Protein AF-A0A814KD87-F1 (afdb_monomer_lite)

Radius of gyration: 17.62 Å; chains: 1; bounding box: 38×46×44 Å

Structure (mmCIF, N/CA/C/O backbone):
data_AF-A0A814KD87-F1
#
_entry.id   AF-A0A814KD87-F1
#
loop_
_atom_site.group_PDB
_atom_site.id
_atom_site.type_symbol
_atom_site.label_atom_id
_atom_site.label_alt_id
_atom_site.label_comp_id
_atom_site.label_asym_id
_atom_site.label_entity_id
_atom_site.label_seq_id
_atom_site.pdbx_PDB_ins_code
_atom_site.Cartn_x
_atom_site.Cartn_y
_atom_site.Cartn_z
_atom_site.occupancy
_atom_site.B_iso_or_equiv
_atom_site.auth_seq_id
_atom_site.auth_comp_id
_atom_site.auth_asym_id
_atom_site.auth_atom_id
_atom_site.pdbx_PDB_model_num
ATOM 1 N N . MET A 1 1 ? -10.324 19.805 0.393 1.00 24.83 1 MET A N 1
ATOM 2 C CA . MET A 1 1 ? -9.946 20.594 1.587 1.00 24.83 1 MET A CA 1
ATOM 3 C C . MET A 1 1 ? -10.254 19.745 2.815 1.00 24.83 1 MET A C 1
ATOM 5 O O . MET A 1 1 ? -11.380 19.759 3.294 1.00 24.83 1 MET A O 1
ATOM 9 N N . PHE A 1 2 ? -9.304 18.905 3.237 1.00 23.12 2 PHE A N 1
ATOM 10 C CA . PHE A 1 2 ? -9.487 18.017 4.388 1.00 23.12 2 PHE A CA 1
ATOM 11 C C . PHE A 1 2 ? -9.197 18.783 5.675 1.00 23.12 2 PHE A C 1
ATOM 13 O O . PHE A 1 2 ? -8.142 19.391 5.837 1.00 23.12 2 PHE A O 1
ATOM 20 N N . ASN A 1 3 ? -10.194 18.807 6.551 1.00 21.56 3 ASN A N 1
ATOM 21 C CA . ASN A 1 3 ? -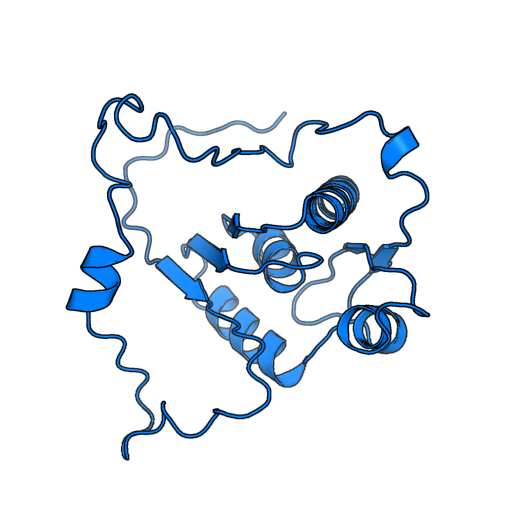10.214 19.588 7.774 1.00 21.56 3 ASN A CA 1
ATOM 22 C C . ASN A 1 3 ? -9.762 18.672 8.922 1.00 21.56 3 ASN A C 1
ATOM 24 O O . ASN A 1 3 ? -10.525 17.817 9.371 1.00 21.56 3 ASN A O 1
ATOM 28 N N . LEU A 1 4 ? -8.508 18.809 9.359 1.00 31.98 4 LEU A N 1
ATOM 29 C CA . LEU A 1 4 ? -7.976 18.100 10.523 1.00 31.98 4 LEU A CA 1
ATOM 30 C C . LEU A 1 4 ? -8.623 18.677 11.788 1.00 31.98 4 LEU A C 1
ATOM 32 O O . LEU A 1 4 ? -8.182 19.690 12.334 1.00 31.98 4 LEU A O 1
ATOM 36 N N . LYS A 1 5 ? -9.697 18.038 12.263 1.00 29.67 5 LYS A N 1
ATOM 37 C CA . LYS A 1 5 ? -10.217 18.298 13.607 1.00 29.67 5 LYS A CA 1
ATOM 38 C C . LYS A 1 5 ? -9.169 17.843 14.623 1.00 29.67 5 LYS A C 1
ATOM 40 O O . LYS A 1 5 ? -8.816 16.670 14.669 1.00 29.67 5 LYS A O 1
ATOM 45 N N . LYS A 1 6 ? -8.716 18.777 15.466 1.00 33.88 6 LYS A N 1
ATOM 46 C CA . LYS A 1 6 ? -8.028 18.487 16.732 1.00 33.88 6 LYS A CA 1
ATOM 47 C C . LYS A 1 6 ? -8.900 17.522 17.541 1.00 33.88 6 LYS A C 1
ATOM 49 O O . LYS A 1 6 ? -9.889 17.952 18.128 1.00 33.88 6 LYS A O 1
ATOM 54 N N . SER A 1 7 ? -8.554 16.239 17.547 1.00 32.94 7 SER A N 1
ATOM 55 C CA . SER A 1 7 ? -9.204 15.235 18.384 1.00 32.94 7 SER A CA 1
ATOM 56 C C . SER A 1 7 ? -8.246 14.806 19.487 1.00 32.94 7 SER A C 1
ATOM 58 O O . SER A 1 7 ? -7.131 14.354 19.240 1.00 32.94 7 SER A O 1
ATOM 60 N N . THR A 1 8 ? -8.707 15.032 20.709 1.00 31.48 8 THR A N 1
ATOM 61 C CA . THR A 1 8 ? -8.233 14.517 21.993 1.00 31.48 8 THR A CA 1
ATOM 62 C C . THR A 1 8 ? -7.648 13.105 21.910 1.00 31.48 8 THR A C 1
ATOM 64 O O . THR A 1 8 ? -8.261 12.218 21.328 1.00 31.48 8 THR A O 1
ATOM 67 N N . PHE A 1 9 ? -6.478 12.933 22.540 1.00 37.22 9 PHE A N 1
ATOM 68 C CA . PHE A 1 9 ? -5.704 11.701 22.756 1.00 37.22 9 PHE A CA 1
ATOM 69 C C . PHE A 1 9 ? -6.595 10.447 22.906 1.00 37.22 9 PHE A C 1
ATOM 71 O O . PHE A 1 9 ? -7.058 10.121 24.001 1.00 37.22 9 PHE A O 1
ATOM 78 N N . LEU A 1 10 ? -6.850 9.751 21.795 1.00 36.22 10 LEU A N 1
ATOM 79 C CA . LEU A 1 10 ? -7.553 8.472 21.780 1.00 36.22 10 LEU A CA 1
ATOM 80 C C . LEU A 1 10 ? -6.534 7.348 21.998 1.00 36.22 10 LEU A C 1
ATOM 82 O O . LEU A 1 10 ? -5.433 7.367 21.449 1.00 36.22 10 LEU A O 1
ATOM 86 N N . LYS A 1 11 ? -6.897 6.376 22.838 1.00 40.81 11 LYS A N 1
ATOM 87 C CA . LYS A 1 11 ? -6.128 5.152 23.079 1.00 40.81 11 LYS A CA 1
ATOM 88 C C . LYS A 1 11 ? -6.138 4.304 21.803 1.00 40.81 11 LYS A C 1
ATOM 90 O O . LYS A 1 11 ? -7.016 3.468 21.651 1.00 40.81 11 LYS A O 1
ATOM 95 N N . TYR A 1 12 ? -5.194 4.520 20.894 1.00 42.47 12 TYR A N 1
ATOM 96 C CA . TYR A 1 12 ? -5.050 3.652 19.728 1.00 42.47 12 TYR A CA 1
ATOM 97 C C . TYR A 1 12 ? -4.610 2.252 20.175 1.00 42.47 12 TYR A C 1
ATOM 99 O O . TYR A 1 12 ? -3.554 2.088 20.793 1.00 42.47 12 TYR A O 1
ATOM 107 N N . SER A 1 13 ? -5.413 1.238 19.860 1.00 50.03 13 SER A N 1
ATOM 108 C CA . SER A 1 13 ? -4.946 -0.146 19.798 1.00 50.03 13 SER A CA 1
ATOM 109 C C . SER A 1 13 ? -4.175 -0.324 18.486 1.00 50.03 13 SER A C 1
ATOM 111 O O . SER A 1 13 ? -4.676 0.012 17.416 1.00 50.03 13 SER A O 1
ATOM 113 N N . ILE A 1 14 ? -2.924 -0.786 18.575 1.00 50.16 14 ILE A N 1
ATOM 114 C CA . ILE A 1 14 ? -2.028 -0.953 17.422 1.00 50.16 14 ILE A CA 1
ATOM 115 C C . ILE A 1 14 ? -2.067 -2.415 16.985 1.00 50.16 14 ILE A C 1
ATOM 117 O O . ILE A 1 14 ? -1.731 -3.300 17.776 1.00 50.16 14 ILE A O 1
ATOM 121 N N . LEU A 1 15 ? -2.413 -2.660 15.722 1.00 52.50 15 LEU A N 1
ATOM 122 C CA . LEU A 1 15 ? -2.179 -3.946 15.076 1.00 52.50 15 LEU A CA 1
ATOM 123 C C . LEU A 1 15 ? -0.862 -3.860 14.302 1.00 52.50 15 LEU A C 1
ATOM 125 O O . LEU A 1 15 ? -0.754 -3.115 13.328 1.00 52.50 15 LEU A O 1
ATOM 129 N N . VAL A 1 16 ? 0.141 -4.615 14.750 1.00 57.12 16 VAL A N 1
ATOM 130 C CA . VAL A 1 16 ? 1.420 -4.743 14.043 1.00 57.12 16 VAL A CA 1
ATOM 131 C C . VAL A 1 16 ? 1.382 -6.013 13.217 1.00 57.12 16 VAL A C 1
ATOM 133 O O . VAL A 1 16 ? 1.234 -7.104 13.770 1.00 57.12 16 VAL A O 1
ATOM 136 N N . ILE A 1 17 ? 1.533 -5.874 11.905 1.00 53.91 17 ILE A N 1
ATOM 137 C CA . ILE A 1 17 ? 1.663 -7.018 11.013 1.00 53.91 17 ILE A CA 1
ATOM 138 C C . ILE A 1 17 ? 3.121 -7.141 10.605 1.00 53.91 17 ILE A C 1
ATOM 140 O O . ILE A 1 17 ? 3.683 -6.267 9.952 1.00 53.91 17 ILE A O 1
ATOM 144 N N . PHE A 1 18 ? 3.723 -8.253 11.012 1.00 49.94 18 PHE A N 1
ATOM 145 C CA . PHE A 1 18 ? 5.012 -8.703 10.513 1.00 49.94 18 PHE A CA 1
ATOM 146 C C . PHE A 1 18 ? 4.764 -9.798 9.480 1.00 49.94 18 PHE A C 1
ATOM 148 O O . PHE A 1 18 ? 4.631 -10.968 9.843 1.00 49.94 18 PHE A O 1
ATOM 155 N N . ILE A 1 19 ? 4.698 -9.444 8.197 1.00 48.88 19 ILE A N 1
ATOM 156 C CA . ILE A 1 19 ? 4.782 -10.452 7.134 1.00 48.88 19 ILE A CA 1
ATOM 157 C C . ILE A 1 19 ? 6.261 -10.619 6.810 1.00 48.88 19 ILE A C 1
ATOM 159 O O . ILE A 1 19 ? 6.830 -9.966 5.940 1.00 48.88 19 ILE A O 1
ATOM 163 N N . PHE A 1 20 ? 6.907 -11.501 7.567 1.00 40.00 20 PHE A N 1
ATOM 164 C CA . PHE A 1 20 ? 8.183 -12.053 7.151 1.00 40.00 20 PHE A CA 1
ATOM 165 C C . PHE A 1 20 ? 7.922 -12.977 5.959 1.00 40.00 20 PHE A C 1
ATOM 167 O O . PHE A 1 20 ? 7.312 -14.035 6.116 1.00 40.00 20 PHE A O 1
ATOM 174 N N . LEU A 1 21 ? 8.427 -12.610 4.778 1.00 34.09 21 LEU A N 1
ATOM 175 C CA . LEU A 1 21 ? 8.734 -13.578 3.725 1.00 34.09 21 LEU A CA 1
ATOM 176 C C . LEU A 1 21 ? 9.852 -14.495 4.243 1.00 34.09 21 LEU A C 1
ATOM 178 O O . LEU A 1 21 ? 11.026 -14.318 3.937 1.00 34.09 21 LEU A O 1
ATOM 182 N N . LEU A 1 22 ? 9.484 -15.457 5.083 1.00 31.16 22 LEU A N 1
ATOM 183 C CA . LEU A 1 22 ? 10.298 -16.616 5.405 1.00 31.16 22 LEU A CA 1
ATOM 184 C C . LEU A 1 22 ? 9.597 -17.823 4.797 1.00 31.16 22 LEU A C 1
ATOM 186 O O . LEU A 1 22 ? 8.865 -18.554 5.467 1.00 31.16 22 LEU A O 1
ATOM 190 N N . SER A 1 23 ? 9.851 -18.049 3.508 1.00 34.03 23 SER A N 1
ATOM 191 C CA . SER A 1 23 ? 9.915 -19.423 3.030 1.00 34.03 23 SER A CA 1
ATOM 192 C C . SER A 1 23 ? 10.879 -20.169 3.964 1.00 34.03 23 SER A C 1
ATOM 194 O O . SER A 1 23 ? 12.041 -19.784 4.062 1.00 34.03 23 SER A O 1
ATOM 196 N N . GLU A 1 24 ? 10.355 -21.176 4.668 1.00 33.6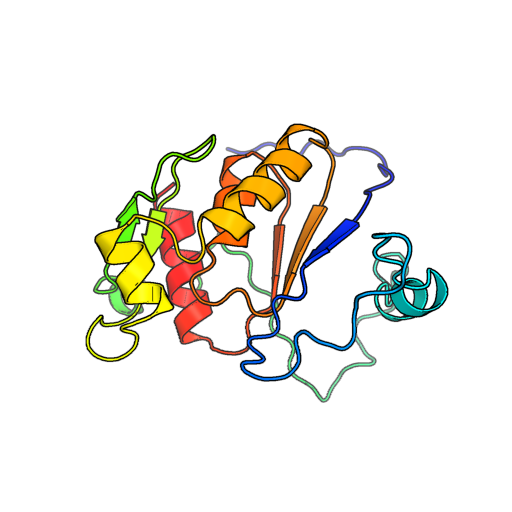6 24 GLU A N 1
ATOM 197 C CA . GLU A 1 24 ? 11.048 -22.218 5.454 1.00 33.66 24 GLU A CA 1
ATOM 198 C C . GLU A 1 24 ? 10.982 -22.232 6.996 1.00 33.66 24 GLU A C 1
ATOM 200 O O . GLU A 1 24 ? 11.526 -23.166 7.567 1.00 33.66 24 GLU A O 1
ATOM 205 N N . ASN A 1 25 ? 10.258 -21.365 7.721 1.00 32.62 25 ASN A N 1
ATOM 206 C CA . ASN A 1 25 ? 10.138 -21.552 9.193 1.00 32.62 25 ASN A CA 1
ATOM 207 C C . ASN A 1 25 ? 8.764 -21.214 9.803 1.00 32.62 25 ASN A C 1
ATOM 209 O O . ASN A 1 25 ? 8.660 -20.569 10.845 1.00 32.62 25 ASN A O 1
ATOM 213 N N . TYR A 1 26 ? 7.685 -21.731 9.211 1.00 34.62 26 TYR A N 1
ATOM 214 C CA . TYR A 1 26 ? 6.322 -21.632 9.768 1.00 34.62 26 TYR A CA 1
ATOM 215 C C . TYR A 1 26 ? 6.109 -22.448 11.070 1.00 34.62 26 TYR A C 1
ATOM 217 O O . TYR A 1 26 ? 5.028 -22.434 11.657 1.00 34.62 26 TYR A O 1
ATOM 225 N N . SER A 1 27 ? 7.131 -23.163 11.550 1.00 29.78 27 SER A N 1
ATOM 226 C CA . SER A 1 27 ? 7.021 -24.098 12.679 1.00 29.78 27 SER A CA 1
ATOM 227 C C . SER A 1 27 ? 7.270 -23.486 14.064 1.00 29.78 27 SER A C 1
ATOM 229 O O . SER A 1 27 ? 7.141 -24.200 15.052 1.00 29.78 27 SER A O 1
ATOM 231 N N . TYR A 1 28 ? 7.595 -22.191 14.182 1.00 32.34 28 TYR A N 1
ATOM 232 C CA . TYR A 1 28 ? 8.014 -21.608 15.472 1.00 32.34 28 TYR A CA 1
ATOM 233 C C . TYR A 1 28 ? 6.936 -20.828 16.250 1.00 32.34 28 TYR A C 1
ATOM 235 O O . TYR A 1 28 ? 7.216 -20.323 17.332 1.00 32.34 28 TYR A O 1
ATOM 243 N N . PHE A 1 29 ? 5.697 -20.740 15.748 1.00 39.81 29 PHE A N 1
ATOM 244 C CA . PHE A 1 29 ? 4.646 -19.898 16.357 1.00 39.81 29 PHE A CA 1
ATOM 245 C C . PHE A 1 29 ? 3.341 -20.620 16.723 1.00 39.81 29 PHE A C 1
ATOM 247 O O . PHE A 1 29 ? 2.334 -19.976 17.006 1.00 39.81 29 PHE A O 1
ATOM 254 N N . LYS A 1 30 ? 3.335 -21.956 16.769 1.00 31.52 30 LYS A N 1
ATOM 255 C CA . LYS A 1 30 ? 2.200 -22.719 17.308 1.00 31.52 30 LYS A CA 1
ATOM 256 C C . LYS A 1 30 ? 2.549 -23.269 18.684 1.00 31.52 30 LYS A C 1
ATOM 258 O O . LYS A 1 30 ? 3.261 -24.261 18.781 1.00 31.52 30 LYS A O 1
ATOM 263 N N . ASN A 1 31 ? 2.009 -22.653 19.734 1.00 40.44 31 ASN A N 1
ATOM 264 C CA . ASN A 1 31 ? 1.791 -23.370 20.987 1.00 40.44 31 ASN A CA 1
ATOM 265 C C . ASN A 1 31 ? 0.377 -23.982 20.980 1.00 40.44 31 ASN A C 1
ATOM 267 O O . ASN A 1 31 ? -0.498 -23.528 20.240 1.00 40.44 31 ASN A O 1
ATOM 271 N N . SER A 1 32 ? 0.187 -25.024 21.787 1.00 42.00 32 SER A N 1
ATOM 272 C CA . SER A 1 32 ? -0.959 -25.953 21.802 1.00 42.00 32 SER A CA 1
ATOM 273 C C . SER A 1 32 ? -2.364 -25.336 21.959 1.00 42.00 32 SER A C 1
ATOM 275 O O . SER A 1 32 ? -3.344 -26.030 21.706 1.00 42.00 32 SER A O 1
ATOM 277 N N . ASP A 1 33 ? -2.475 -24.035 22.246 1.00 42.56 33 ASP A N 1
ATOM 278 C CA . ASP A 1 33 ? -3.741 -23.342 22.528 1.00 42.56 33 ASP A CA 1
ATOM 279 C C . ASP A 1 33 ? -4.195 -22.322 21.459 1.00 42.56 33 ASP A C 1
ATOM 281 O O . ASP A 1 33 ? -5.097 -21.524 21.714 1.00 42.56 33 ASP A O 1
ATOM 285 N N . ASN A 1 34 ? -3.601 -22.300 20.254 1.00 41.72 34 ASN A N 1
ATOM 286 C CA . ASN A 1 34 ? -3.992 -21.383 19.156 1.00 41.72 34 ASN A CA 1
ATOM 287 C C . ASN A 1 34 ? -3.998 -19.877 19.521 1.00 41.72 34 ASN A C 1
ATOM 289 O O . ASN A 1 34 ? -4.642 -19.069 18.848 1.00 41.72 34 ASN A O 1
ATOM 293 N N . LYS A 1 35 ? -3.269 -19.462 20.563 1.00 32.41 35 LYS A N 1
ATOM 294 C CA . LYS A 1 35 ? -3.098 -18.048 20.916 1.00 32.41 35 LYS A CA 1
ATOM 295 C C . LYS A 1 35 ? -1.786 -17.507 20.359 1.00 32.41 35 LYS A C 1
ATOM 297 O O . LYS A 1 35 ? -0.713 -18.024 20.656 1.00 32.41 35 LYS A O 1
ATOM 302 N N . LEU A 1 36 ? -1.888 -16.424 19.591 1.00 37.16 36 LEU A N 1
ATOM 303 C CA . LEU A 1 36 ? -0.775 -15.531 19.276 1.00 37.16 36 LEU A CA 1
ATOM 304 C C . LEU A 1 36 ? -0.409 -14.767 20.557 1.00 37.16 36 LEU A C 1
ATOM 306 O O . LEU A 1 36 ? -0.958 -13.706 20.842 1.00 37.16 36 LEU A O 1
ATOM 310 N N . GLU A 1 37 ? 0.484 -15.330 21.367 1.00 34.47 37 GLU A N 1
ATOM 311 C CA . GLU A 1 37 ? 1.087 -14.618 22.495 1.00 34.47 37 GLU A CA 1
ATOM 312 C C . GLU A 1 37 ? 2.349 -13.901 22.013 1.00 34.47 37 GLU A C 1
ATOM 314 O O . GLU A 1 37 ? 3.468 -14.401 22.106 1.00 34.47 37 GLU A O 1
ATOM 319 N N . ILE A 1 38 ? 2.173 -12.692 21.478 1.00 42.28 38 ILE A N 1
ATOM 320 C CA . ILE A 1 38 ? 3.272 -11.728 21.487 1.00 42.28 38 ILE A CA 1
ATOM 321 C C . ILE A 1 38 ? 3.348 -11.219 22.923 1.00 42.28 38 ILE A C 1
ATOM 323 O O . ILE A 1 38 ? 2.402 -10.599 23.414 1.00 42.28 38 ILE A O 1
ATOM 327 N N . SER A 1 39 ? 4.450 -11.497 23.621 1.00 36.97 39 SER A N 1
ATOM 328 C CA . SER A 1 39 ? 4.618 -11.012 24.988 1.00 36.97 39 SER A CA 1
ATOM 329 C C . SER A 1 39 ? 4.464 -9.490 25.020 1.00 36.97 39 SER A C 1
ATOM 331 O O . SER A 1 39 ? 5.151 -8.760 24.299 1.00 36.97 39 SER A O 1
ATOM 333 N N . TYR A 1 40 ? 3.607 -8.993 25.913 1.00 38.97 40 TYR A N 1
ATOM 334 C CA . TYR A 1 40 ? 3.419 -7.561 26.159 1.00 38.97 40 TYR A CA 1
ATOM 335 C C . TYR A 1 40 ? 4.750 -6.848 26.479 1.00 38.97 40 TYR A C 1
ATOM 337 O O . TYR A 1 40 ? 4.897 -5.651 26.230 1.00 38.97 40 TYR A O 1
ATOM 345 N N . SER A 1 41 ? 5.752 -7.579 26.992 1.00 37.53 41 SER A N 1
ATOM 346 C CA . SER A 1 41 ? 7.106 -7.056 27.213 1.00 37.53 41 SER A CA 1
ATOM 347 C C . SER A 1 41 ? 7.888 -6.825 25.914 1.00 37.53 41 SER A C 1
ATOM 349 O O . SER A 1 41 ? 8.622 -5.846 25.829 1.00 37.53 41 SER A O 1
ATOM 351 N N . GLN A 1 42 ? 7.693 -7.656 24.885 1.00 38.44 42 GLN A N 1
ATOM 352 C CA . GLN A 1 42 ? 8.335 -7.505 23.574 1.00 38.44 42 GLN A CA 1
ATOM 353 C C . GLN A 1 42 ? 7.695 -6.371 22.767 1.00 38.44 42 GLN A C 1
ATOM 355 O O . GLN A 1 42 ? 8.408 -5.550 22.193 1.00 38.44 42 GLN A O 1
ATOM 360 N N . LEU A 1 43 ? 6.364 -6.235 22.819 1.00 39.19 43 LEU A N 1
ATOM 361 C CA . LEU A 1 43 ? 5.666 -5.076 22.246 1.00 39.19 43 LEU A CA 1
ATOM 362 C C . LEU A 1 43 ? 6.048 -3.769 22.947 1.00 39.19 43 LEU A C 1
ATOM 364 O O . LEU A 1 43 ? 6.198 -2.757 22.276 1.00 39.19 43 LEU A O 1
ATOM 368 N N . LYS A 1 44 ? 6.306 -3.769 24.262 1.00 33.81 44 LYS A N 1
ATOM 369 C CA . LYS A 1 44 ? 6.805 -2.580 24.983 1.00 33.81 44 LYS A CA 1
ATOM 370 C C . LYS A 1 44 ? 8.143 -2.053 24.455 1.00 33.81 44 LYS A C 1
ATOM 372 O O . LYS A 1 44 ? 8.389 -0.856 24.556 1.00 33.81 44 LYS A O 1
ATOM 377 N N . HIS A 1 45 ? 8.985 -2.928 23.905 1.00 34.09 45 HIS A N 1
ATOM 378 C CA . HIS A 1 45 ? 10.247 -2.554 23.265 1.00 34.09 45 HIS A CA 1
ATOM 379 C C . HIS A 1 45 ? 10.111 -2.266 21.767 1.00 34.09 45 HIS A C 1
ATOM 381 O O . HIS A 1 45 ? 11.051 -1.747 21.189 1.00 34.09 45 HIS A O 1
ATOM 387 N N . LEU A 1 46 ? 8.982 -2.582 21.130 1.00 35.78 46 LEU A N 1
ATOM 388 C CA . LEU A 1 46 ? 8.713 -2.212 19.736 1.00 35.78 46 LEU A CA 1
ATOM 389 C C . LEU A 1 46 ? 7.886 -0.918 19.641 1.00 35.78 46 LEU A C 1
ATOM 391 O O . LEU A 1 46 ? 8.076 -0.115 18.732 1.00 35.78 46 LEU A O 1
ATOM 395 N N . ILE A 1 47 ? 7.060 -0.653 20.660 1.00 38.41 47 ILE A N 1
ATOM 396 C CA . ILE A 1 47 ? 6.514 0.662 21.024 1.00 38.41 47 ILE A CA 1
ATOM 397 C C . ILE A 1 47 ? 7.667 1.501 21.614 1.00 38.41 47 ILE A C 1
ATOM 399 O O . ILE A 1 47 ? 7.622 1.997 22.739 1.00 38.41 47 ILE A O 1
ATOM 403 N N . ILE A 1 48 ? 8.763 1.641 20.870 1.00 37.78 48 ILE A N 1
ATOM 404 C CA . ILE A 1 48 ? 9.780 2.642 21.165 1.00 37.78 48 ILE A CA 1
ATOM 405 C C . ILE A 1 48 ? 9.144 4.000 20.851 1.00 37.78 48 ILE A C 1
ATOM 407 O O . ILE A 1 48 ? 9.012 4.412 19.707 1.00 37.78 48 ILE A O 1
ATOM 411 N N . ASN A 1 49 ? 8.742 4.687 21.921 1.00 32.91 49 ASN A N 1
ATOM 412 C CA . ASN A 1 49 ? 8.707 6.147 22.030 1.00 32.91 49 ASN A CA 1
ATOM 413 C C . ASN A 1 49 ? 7.795 6.947 21.078 1.00 32.91 49 ASN A C 1
ATOM 415 O O . ASN A 1 49 ? 8.146 8.065 20.725 1.00 32.91 49 ASN A O 1
ATOM 419 N N . PHE A 1 50 ? 6.577 6.495 20.765 1.00 37.56 50 PHE A N 1
ATOM 420 C CA . PHE A 1 50 ? 5.590 7.412 20.156 1.00 37.56 50 PHE A CA 1
ATOM 421 C C . PHE A 1 50 ? 5.025 8.461 21.144 1.00 37.56 50 PHE A C 1
ATOM 423 O O . PHE A 1 50 ? 4.466 9.467 20.724 1.00 37.56 50 PHE A O 1
ATOM 430 N N . ASN A 1 51 ? 5.199 8.261 22.460 1.00 31.45 51 ASN A N 1
ATOM 431 C CA . ASN A 1 51 ? 4.612 9.098 23.524 1.00 31.45 51 ASN A CA 1
ATOM 432 C C . ASN A 1 51 ? 5.611 9.975 24.305 1.00 31.45 51 ASN A C 1
ATOM 434 O O . ASN A 1 51 ? 5.247 10.548 25.333 1.00 31.45 51 ASN A O 1
ATOM 438 N N . ARG A 1 52 ? 6.864 10.112 23.856 1.00 34.16 52 ARG A N 1
ATOM 439 C CA . ARG A 1 52 ? 7.761 11.153 24.379 1.00 34.16 52 ARG A CA 1
ATOM 440 C C . ARG A 1 52 ? 8.040 12.168 23.275 1.00 34.16 52 ARG A C 1
ATOM 442 O O . ARG A 1 52 ? 8.486 11.754 22.210 1.00 34.16 52 ARG A O 1
ATOM 449 N N . PRO A 1 53 ? 7.909 13.483 23.529 1.00 35.94 53 PRO A N 1
ATOM 450 C CA . PRO A 1 53 ? 8.620 14.483 22.749 1.00 35.94 53 PRO A CA 1
ATOM 451 C C . PRO A 1 53 ? 10.110 14.385 23.113 1.00 35.94 53 PRO A C 1
ATOM 453 O O . PRO A 1 53 ? 10.675 15.249 23.776 1.00 35.94 53 PRO A O 1
ATOM 456 N N . THR A 1 54 ? 10.750 13.271 22.762 1.00 39.47 54 THR A N 1
ATOM 457 C CA . THR A 1 54 ? 12.204 13.188 22.721 1.00 39.47 54 THR A CA 1
ATOM 458 C C . THR A 1 54 ? 12.626 13.923 21.468 1.00 39.47 54 THR A C 1
ATOM 460 O O . THR A 1 54 ? 12.265 13.538 20.359 1.00 39.47 54 THR A O 1
ATOM 463 N N . THR A 1 55 ? 13.350 15.015 21.671 1.00 37.06 55 THR A N 1
ATOM 464 C CA . THR A 1 55 ? 14.105 15.719 20.644 1.00 37.06 55 THR A CA 1
ATOM 465 C C . THR A 1 55 ? 14.733 14.713 19.672 1.00 37.06 55 THR A C 1
ATOM 467 O O . THR A 1 55 ? 15.475 13.821 20.081 1.00 37.06 55 THR A O 1
ATOM 470 N N . LEU A 1 56 ? 14.419 14.857 18.381 1.00 46.50 56 LEU A N 1
ATOM 471 C CA . LEU A 1 56 ? 14.868 14.040 17.239 1.00 46.50 56 LEU A CA 1
ATOM 472 C C . LEU A 1 56 ? 16.400 14.045 17.010 1.00 46.50 56 LEU A C 1
ATOM 474 O O . LEU A 1 56 ? 16.875 13.714 15.931 1.00 46.50 56 LEU A O 1
ATOM 478 N N . ASN A 1 57 ? 17.198 14.395 18.018 1.00 38.03 57 ASN A N 1
ATOM 479 C CA . ASN A 1 57 ? 18.627 14.675 17.888 1.00 38.03 57 ASN A CA 1
ATOM 480 C C . ASN A 1 57 ? 19.536 13.506 18.316 1.00 38.03 57 ASN A C 1
ATOM 482 O O . ASN A 1 57 ? 20.748 13.681 18.348 1.00 38.03 57 ASN A O 1
ATOM 486 N N . ALA A 1 58 ? 18.992 12.325 18.640 1.00 39.09 58 ALA A N 1
ATOM 487 C CA . ALA A 1 58 ? 19.783 11.173 19.108 1.00 39.09 58 ALA A CA 1
ATOM 488 C C . ALA A 1 58 ? 19.818 9.965 18.144 1.00 39.09 58 ALA A C 1
ATOM 490 O O . ALA A 1 58 ? 20.329 8.910 18.507 1.00 39.09 58 ALA A O 1
ATOM 491 N N . LEU A 1 59 ? 19.326 10.108 16.909 1.00 44.78 59 LEU A N 1
ATOM 492 C CA . LEU A 1 59 ? 19.478 9.112 15.833 1.00 44.78 59 LEU A CA 1
ATOM 493 C C . LEU A 1 59 ? 20.230 9.720 14.639 1.00 44.78 59 LEU A C 1
ATOM 495 O O . LEU A 1 59 ? 19.829 9.580 13.490 1.00 44.78 59 LEU A O 1
ATOM 499 N N . SER A 1 60 ? 21.321 10.442 14.893 1.00 44.06 60 SER A N 1
ATOM 500 C CA . SER A 1 60 ? 22.018 11.220 13.862 1.00 44.06 60 SER A CA 1
ATOM 501 C C . SER A 1 60 ? 23.005 10.415 13.002 1.00 44.06 60 SER A C 1
ATOM 503 O O . SER A 1 60 ? 23.968 11.000 12.525 1.00 44.06 60 SER A O 1
ATOM 505 N N . ASN A 1 61 ? 22.813 9.101 12.811 1.00 51.22 61 ASN A N 1
ATOM 506 C CA . ASN A 1 61 ? 23.649 8.310 11.888 1.00 51.22 61 ASN A CA 1
ATOM 507 C C . ASN A 1 61 ? 22.954 7.126 11.180 1.00 51.22 61 ASN A C 1
ATOM 509 O O . ASN A 1 61 ? 23.624 6.396 10.462 1.00 51.22 61 ASN A O 1
ATOM 513 N N . ASN A 1 62 ? 21.629 6.963 11.298 1.00 52.81 62 ASN A N 1
ATOM 514 C CA . ASN A 1 62 ? 20.854 6.018 10.479 1.00 52.81 62 ASN A CA 1
ATOM 515 C C . ASN A 1 62 ? 19.678 6.779 9.844 1.00 52.81 62 ASN A C 1
ATOM 517 O O . ASN A 1 62 ? 18.741 7.160 10.542 1.00 52.81 62 ASN A O 1
ATOM 521 N N . GLN A 1 63 ? 19.756 7.053 8.538 1.00 70.69 63 GLN A N 1
ATOM 522 C CA . GLN A 1 63 ? 18.784 7.864 7.794 1.00 70.69 63 GLN A CA 1
ATOM 523 C C . GLN A 1 63 ? 17.440 7.132 7.641 1.00 70.69 63 GLN A C 1
ATOM 525 O O . GLN A 1 63 ? 17.212 6.422 6.666 1.00 70.69 63 GLN A O 1
ATOM 530 N N . ILE A 1 64 ? 16.536 7.301 8.608 1.00 83.50 64 ILE A N 1
ATOM 531 C CA . ILE A 1 64 ? 15.121 6.958 8.431 1.00 83.50 64 ILE A CA 1
ATOM 532 C C . ILE A 1 64 ? 14.447 8.147 7.747 1.00 83.50 64 ILE A C 1
ATOM 534 O O . ILE A 1 64 ? 14.350 9.227 8.329 1.00 83.50 64 ILE A O 1
ATOM 538 N N . ASN A 1 65 ? 13.974 7.941 6.520 1.00 88.31 65 ASN A N 1
ATOM 539 C CA . ASN A 1 65 ? 13.208 8.942 5.785 1.00 88.31 65 ASN A CA 1
ATOM 540 C C . ASN A 1 65 ? 11.713 8.754 6.059 1.00 88.31 65 ASN A C 1
ATOM 542 O O . ASN A 1 65 ? 11.196 7.641 5.962 1.00 88.31 65 ASN A O 1
ATOM 546 N N . ILE A 1 66 ? 11.022 9.843 6.396 1.00 88.81 66 ILE A N 1
ATOM 547 C CA . ILE A 1 66 ? 9.575 9.849 6.630 1.00 88.81 66 ILE A CA 1
ATOM 548 C C . ILE A 1 66 ? 8.913 10.580 5.467 1.00 88.81 66 ILE A C 1
ATOM 550 O O . ILE A 1 66 ? 9.210 11.746 5.211 1.00 88.81 66 ILE A O 1
ATOM 554 N N . PHE A 1 67 ? 7.995 9.896 4.788 1.00 88.56 67 PHE A N 1
ATOM 555 C CA . PHE A 1 67 ? 7.286 10.417 3.625 1.00 88.56 67 PHE A CA 1
ATOM 556 C C . PHE A 1 67 ? 5.800 10.589 3.933 1.00 88.56 67 PHE A C 1
ATOM 558 O O . PHE A 1 67 ? 5.172 9.707 4.516 1.00 88.56 67 PHE A O 1
ATOM 565 N N . ASN A 1 68 ? 5.218 11.709 3.500 1.00 90.25 68 ASN A N 1
ATOM 566 C CA . ASN A 1 68 ? 3.769 11.870 3.454 1.00 90.25 68 ASN A CA 1
ATOM 567 C C . ASN A 1 68 ? 3.283 11.521 2.044 1.00 90.25 68 ASN A C 1
ATOM 569 O O . ASN A 1 68 ? 3.522 12.271 1.100 1.00 90.25 68 ASN A O 1
ATOM 573 N N . LEU A 1 69 ? 2.571 10.402 1.913 1.00 89.56 69 LEU A N 1
ATOM 574 C CA . LEU A 1 69 ? 2.095 9.915 0.616 1.00 89.56 69 LEU A CA 1
ATOM 575 C C . LEU A 1 69 ? 0.978 10.772 0.001 1.00 89.56 69 LEU A C 1
ATOM 577 O O . LEU A 1 69 ? 0.627 10.552 -1.152 1.00 89.56 69 LEU A O 1
ATOM 581 N N . SER A 1 70 ? 0.432 11.751 0.734 1.00 85.06 70 SER A N 1
ATOM 582 C CA . SER A 1 70 ? -0.521 12.734 0.191 1.00 85.06 70 SER A CA 1
ATOM 583 C C . SER A 1 70 ? 0.162 13.826 -0.638 1.00 85.06 70 SER A C 1
ATOM 585 O O . SER A 1 70 ? -0.499 14.503 -1.421 1.00 85.06 70 SER A O 1
ATOM 587 N N . SER A 1 71 ? 1.467 14.026 -0.451 1.00 85.00 71 SER A N 1
ATOM 588 C CA . SER A 1 71 ? 2.276 14.988 -1.202 1.00 85.00 71 SER A CA 1
ATOM 589 C C . SER A 1 71 ? 3.127 14.284 -2.250 1.00 85.00 71 SER A C 1
ATOM 591 O O . SER A 1 71 ? 3.576 13.165 -2.022 1.00 85.00 71 SER A O 1
ATOM 593 N N . ALA A 1 72 ? 3.397 14.968 -3.364 1.00 87.38 72 ALA A N 1
ATOM 594 C CA . ALA A 1 72 ? 4.287 14.452 -4.396 1.00 87.38 72 ALA A CA 1
ATOM 595 C C . ALA A 1 72 ? 5.688 14.175 -3.823 1.00 87.38 72 ALA A C 1
ATOM 597 O O . ALA A 1 72 ? 6.330 15.086 -3.302 1.00 87.38 72 ALA A O 1
ATOM 598 N N . LEU A 1 73 ? 6.147 12.925 -3.938 1.00 89.00 73 LEU A N 1
ATOM 599 C CA . LEU A 1 73 ? 7.504 12.525 -3.539 1.00 89.00 73 LEU A CA 1
ATOM 600 C C . LEU A 1 73 ? 8.546 12.840 -4.616 1.00 89.00 73 LEU A C 1
ATOM 602 O O . LEU A 1 73 ? 9.642 13.290 -4.312 1.00 89.00 73 LEU A O 1
ATOM 606 N N . GLU A 1 74 ? 8.173 12.623 -5.875 1.00 89.44 74 GLU A N 1
ATOM 607 C CA . GLU A 1 74 ? 9.008 12.808 -7.061 1.00 89.44 74 GLU A CA 1
ATOM 608 C C . GLU A 1 74 ? 8.174 13.446 -8.186 1.00 89.44 74 GLU A C 1
ATOM 610 O O . GLU A 1 74 ? 6.932 13.408 -8.141 1.00 89.44 74 GLU A O 1
ATOM 615 N N . PRO A 1 75 ? 8.806 13.998 -9.239 1.00 90.75 75 PRO A N 1
ATOM 616 C CA . PRO A 1 75 ? 8.103 14.406 -10.450 1.00 90.75 75 PRO A CA 1
ATOM 617 C C . PRO A 1 75 ? 7.305 13.238 -11.039 1.00 90.75 75 PRO A C 1
ATOM 619 O O . PRO A 1 75 ? 7.810 12.119 -11.117 1.00 90.75 75 PRO A O 1
ATOM 622 N N . LYS A 1 76 ? 6.073 13.491 -11.500 1.00 87.38 76 LYS A N 1
ATOM 623 C CA . LYS A 1 76 ? 5.164 12.447 -12.016 1.00 87.38 76 LYS A CA 1
ATOM 624 C C . LYS A 1 76 ? 5.804 11.562 -13.092 1.00 87.38 76 LYS A C 1
ATOM 626 O O . LYS A 1 76 ? 5.595 10.354 -13.083 1.00 87.38 76 LYS A O 1
ATOM 631 N N . SER A 1 77 ? 6.640 12.146 -13.950 1.00 90.62 77 SER A N 1
ATOM 632 C CA . SER A 1 77 ? 7.376 11.443 -15.007 1.00 90.62 77 SER A CA 1
ATOM 633 C C . SER A 1 77 ? 8.265 10.301 -14.500 1.00 90.62 77 SER A C 1
ATOM 635 O O . SER A 1 77 ? 8.529 9.371 -15.250 1.00 90.62 77 SER A O 1
ATOM 637 N N . SER A 1 78 ? 8.704 10.330 -13.237 1.00 88.81 78 SER A N 1
ATOM 638 C CA . SER A 1 78 ? 9.549 9.277 -12.652 1.00 88.81 78 SER A CA 1
ATOM 639 C C . SER A 1 78 ? 8.800 7.971 -12.355 1.00 88.81 78 SER A C 1
ATOM 641 O O . SER A 1 78 ? 9.425 6.919 -12.266 1.00 88.81 78 SER A O 1
ATOM 643 N N . TYR A 1 79 ? 7.471 8.018 -12.212 1.00 90.44 79 TYR A N 1
ATOM 644 C CA . TYR A 1 79 ? 6.643 6.855 -11.866 1.00 90.44 79 TYR A CA 1
ATOM 645 C C . TYR A 1 79 ? 5.411 6.690 -12.768 1.00 90.44 79 TYR A C 1
ATOM 647 O O . TYR A 1 79 ? 4.573 5.814 -12.536 1.00 90.44 79 TYR A O 1
ATOM 655 N N . GLU A 1 80 ? 5.263 7.505 -13.811 1.00 91.50 80 GLU A N 1
ATOM 656 C CA . GLU A 1 80 ? 4.085 7.500 -14.685 1.00 91.50 80 GLU A CA 1
ATOM 657 C C . GLU A 1 80 ? 3.885 6.170 -15.426 1.00 91.50 80 GLU A C 1
ATOM 659 O O . GLU A 1 80 ? 2.745 5.724 -15.558 1.00 91.50 80 GLU A O 1
ATOM 664 N N . ASP A 1 81 ? 4.967 5.465 -15.756 1.00 94.56 81 ASP A N 1
ATOM 665 C CA . ASP A 1 81 ? 4.916 4.194 -16.492 1.00 94.56 81 ASP A CA 1
ATOM 666 C C . ASP A 1 81 ? 4.646 2.961 -15.613 1.00 94.56 81 ASP A C 1
ATOM 668 O O . ASP A 1 81 ? 4.420 1.859 -16.117 1.00 94.56 81 ASP A O 1
ATOM 672 N N . ILE A 1 82 ? 4.636 3.119 -14.283 1.00 96.75 82 ILE A N 1
ATOM 673 C CA . ILE A 1 82 ? 4.344 2.013 -13.362 1.00 96.75 82 ILE A CA 1
ATOM 674 C C . ILE A 1 82 ? 2.926 1.483 -13.622 1.00 96.75 82 ILE A C 1
ATOM 676 O O . ILE A 1 82 ? 1.945 2.226 -13.557 1.00 96.75 82 ILE A O 1
ATOM 680 N N . LYS A 1 83 ? 2.792 0.183 -13.880 1.00 97.56 83 LYS A N 1
ATOM 681 C CA . LYS A 1 83 ? 1.491 -0.432 -14.164 1.00 97.56 83 LYS A CA 1
ATOM 682 C C . LYS A 1 83 ? 0.668 -0.557 -12.889 1.00 97.56 83 LYS A C 1
ATOM 684 O O . LYS A 1 83 ? 1.159 -1.061 -11.884 1.00 97.56 83 LYS A O 1
ATOM 689 N N . CYS A 1 84 ? -0.597 -0.155 -12.955 1.00 98.25 84 CYS A N 1
ATOM 690 C CA . CYS A 1 84 ? -1.524 -0.246 -11.834 1.00 98.25 84 CYS A CA 1
ATOM 691 C C . CYS A 1 84 ? -2.842 -0.894 -12.257 1.00 98.25 84 CYS A C 1
ATOM 693 O O . CYS A 1 84 ? -3.254 -0.795 -13.413 1.00 98.25 84 CYS A O 1
ATOM 695 N N . LYS A 1 85 ? -3.507 -1.557 -11.311 1.00 97.25 85 LYS A N 1
ATOM 696 C CA . LYS A 1 85 ? -4.791 -2.239 -11.508 1.00 97.25 85 LYS A CA 1
ATOM 697 C C . LYS A 1 85 ? -5.630 -2.125 -10.231 1.00 97.25 85 LYS A C 1
ATOM 699 O O . LYS A 1 85 ? -5.077 -2.059 -9.137 1.00 97.25 85 LYS A O 1
ATOM 704 N N . LYS A 1 86 ? -6.962 -2.131 -10.355 1.00 98.06 86 LYS A N 1
ATOM 705 C CA . LYS A 1 86 ? -7.859 -2.290 -9.198 1.00 98.06 86 LYS A CA 1
ATOM 706 C C . LYS A 1 86 ? -7.791 -3.718 -8.643 1.00 98.06 86 LYS A C 1
ATOM 708 O O . LYS A 1 86 ? -7.842 -4.691 -9.397 1.00 98.06 86 LYS A O 1
ATOM 713 N N . SER A 1 87 ? -7.684 -3.824 -7.328 1.00 98.12 87 SER A N 1
ATOM 714 C CA . SER A 1 87 ? -7.650 -5.077 -6.588 1.00 98.12 87 SER A CA 1
ATOM 715 C C . SER A 1 87 ? -8.944 -5.876 -6.750 1.00 98.12 87 SER A C 1
ATOM 717 O O . SER A 1 87 ? -9.975 -5.366 -7.205 1.00 98.12 87 SER A O 1
ATOM 719 N N . ALA A 1 88 ? -8.901 -7.132 -6.311 1.00 96.69 88 ALA A N 1
ATOM 720 C CA . ALA A 1 88 ? -10.110 -7.891 -6.029 1.00 96.69 88 ALA A CA 1
ATOM 721 C C . ALA A 1 88 ? -10.964 -7.158 -4.983 1.00 96.69 88 ALA A C 1
ATOM 723 O O . ALA A 1 88 ? -10.446 -6.412 -4.146 1.00 96.69 88 ALA A O 1
ATOM 724 N N . GLU A 1 89 ? -12.276 -7.376 -5.040 1.00 95.81 89 GLU A N 1
ATOM 725 C CA . GLU A 1 89 ? -13.214 -6.837 -4.061 1.00 95.81 89 GLU A CA 1
ATOM 726 C C . GLU A 1 89 ? -13.250 -7.736 -2.831 1.00 95.81 89 GLU A C 1
ATOM 728 O O . GLU A 1 89 ? -13.881 -8.792 -2.835 1.00 95.81 89 GLU A O 1
ATOM 733 N N . ILE A 1 90 ? -12.547 -7.324 -1.782 1.00 91.50 90 ILE A N 1
ATOM 734 C CA . ILE A 1 90 ? -12.572 -7.989 -0.479 1.00 91.50 90 ILE A CA 1
ATOM 735 C C . ILE A 1 90 ? -12.915 -6.886 0.518 1.00 91.50 90 ILE A C 1
ATOM 737 O O . ILE A 1 90 ? -12.031 -6.156 0.951 1.00 91.50 90 ILE A O 1
ATOM 741 N N . TYR A 1 91 ? -14.212 -6.698 0.786 1.00 92.81 91 TYR A N 1
ATOM 742 C CA . TYR A 1 91 ? -14.823 -5.522 1.446 1.00 92.81 91 TYR A CA 1
ATOM 743 C C . TYR A 1 91 ? -14.702 -4.203 0.671 1.00 92.81 91 TYR A C 1
ATOM 745 O O . TYR A 1 91 ? -15.684 -3.481 0.529 1.00 92.81 91 TYR A O 1
ATOM 753 N N . VAL A 1 92 ? -13.518 -3.899 0.145 1.00 96.00 92 VAL A N 1
ATOM 754 C CA . VAL A 1 92 ? -13.211 -2.691 -0.626 1.00 96.00 92 VAL A CA 1
ATOM 755 C C . VAL A 1 92 ? -12.410 -3.041 -1.884 1.00 96.00 92 VAL A C 1
ATOM 757 O O . VAL A 1 92 ? -11.849 -4.132 -2.002 1.00 96.00 92 VAL A O 1
ATOM 760 N N . LYS A 1 93 ? -12.344 -2.095 -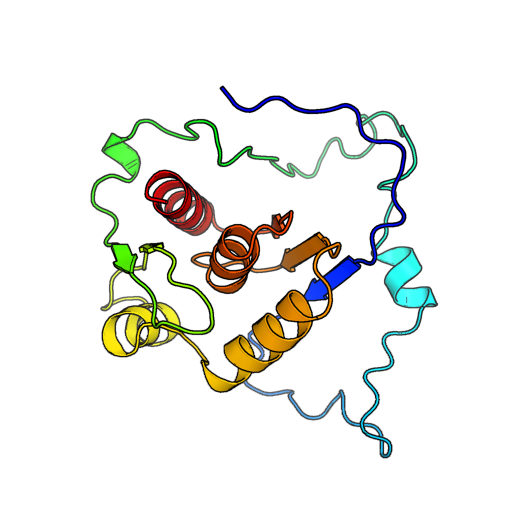2.828 1.00 97.12 93 LYS A N 1
ATOM 761 C CA . LYS A 1 93 ? -11.392 -2.099 -3.950 1.00 97.12 93 LYS A CA 1
ATOM 762 C C . LYS A 1 93 ? -10.399 -0.966 -3.772 1.00 97.12 93 LYS A C 1
ATOM 764 O O . LYS A 1 93 ? -10.811 0.169 -3.539 1.00 97.12 93 LYS A O 1
ATOM 769 N N . THR A 1 94 ? -9.125 -1.259 -3.978 1.00 97.81 94 THR A N 1
ATOM 770 C CA . THR A 1 94 ? -8.052 -0.262 -4.011 1.00 97.81 94 THR A CA 1
ATOM 771 C C . THR A 1 94 ? -7.192 -0.456 -5.257 1.00 97.81 94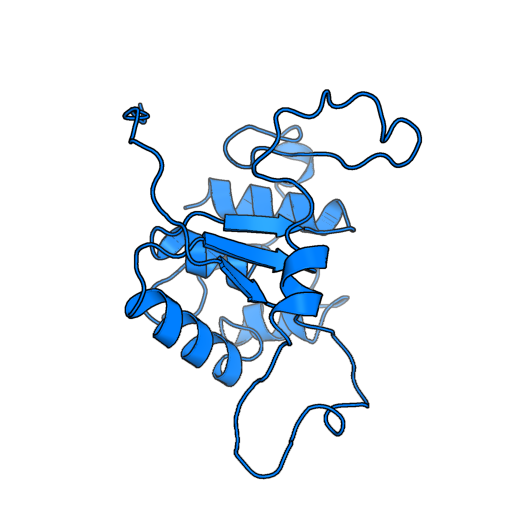 THR A C 1
ATOM 773 O O . THR A 1 94 ? -7.256 -1.493 -5.914 1.00 97.81 94 THR A O 1
ATOM 776 N N . THR A 1 95 ? -6.429 0.548 -5.652 1.00 98.44 95 THR A N 1
ATOM 777 C CA . THR A 1 95 ? -5.448 0.463 -6.734 1.00 98.44 95 THR A CA 1
ATOM 778 C C . THR A 1 95 ? -4.172 -0.127 -6.175 1.00 98.44 95 THR A C 1
ATOM 780 O O . THR A 1 95 ? -3.706 0.293 -5.127 1.00 98.44 95 THR A O 1
ATOM 783 N N . LEU A 1 96 ? -3.582 -1.073 -6.896 1.00 98.44 96 LEU A N 1
ATOM 784 C CA . LEU A 1 96 ? -2.257 -1.604 -6.606 1.00 98.44 96 LEU A CA 1
ATOM 785 C C . LEU A 1 96 ? -1.375 -1.383 -7.831 1.00 98.44 96 LEU A C 1
ATOM 787 O O . LEU A 1 96 ? -1.766 -1.715 -8.954 1.00 98.44 96 LEU A O 1
ATOM 791 N N . CYS A 1 97 ? -0.201 -0.798 -7.612 1.00 98.38 97 CYS A N 1
ATOM 792 C CA . CYS A 1 97 ? 0.796 -0.555 -8.645 1.00 98.38 97 CYS A CA 1
ATOM 793 C C . CYS A 1 97 ? 1.909 -1.593 -8.511 1.00 98.38 97 CYS A C 1
ATOM 795 O O . CYS A 1 97 ? 2.570 -1.667 -7.480 1.00 98.38 97 CYS A O 1
ATOM 797 N N . VAL A 1 98 ? 2.086 -2.426 -9.530 1.00 98.25 98 VAL A N 1
ATOM 798 C CA . VAL A 1 98 ? 2.877 -3.657 -9.436 1.00 98.25 98 VAL A CA 1
ATOM 799 C C . VAL A 1 98 ? 4.234 -3.526 -10.122 1.00 98.25 98 VAL A C 1
ATOM 801 O O . VAL A 1 98 ? 4.464 -2.632 -10.940 1.00 98.25 98 VAL A O 1
ATOM 804 N N . HIS A 1 99 ? 5.156 -4.425 -9.783 1.00 97.81 99 HIS A N 1
ATOM 805 C CA . HIS A 1 99 ? 6.410 -4.590 -10.517 1.00 97.81 99 HIS A CA 1
ATOM 806 C C . HIS A 1 99 ? 6.178 -5.164 -11.916 1.00 97.81 99 HIS A C 1
ATOM 808 O O . HIS A 1 99 ? 5.093 -5.640 -12.254 1.00 97.81 99 HIS A O 1
ATOM 814 N N . ASP A 1 100 ? 7.232 -5.133 -12.736 1.00 96.31 100 ASP A N 1
ATOM 815 C CA . ASP A 1 100 ? 7.252 -5.870 -13.997 1.00 96.31 100 ASP A CA 1
ATOM 816 C C . ASP A 1 100 ? 6.963 -7.354 -13.732 1.00 96.31 100 ASP A C 1
ATOM 818 O O . ASP A 1 100 ? 7.633 -7.999 -12.921 1.00 96.31 100 ASP A O 1
ATOM 822 N N . LEU A 1 101 ? 5.970 -7.894 -14.437 1.00 96.31 101 LEU A N 1
ATOM 823 C CA . LEU A 1 101 ? 5.497 -9.264 -14.257 1.00 96.31 101 LEU A CA 1
ATOM 824 C C . LEU A 1 101 ? 6.540 -10.309 -14.666 1.00 96.31 101 LEU A C 1
ATOM 826 O O . LEU A 1 101 ? 6.415 -11.454 -14.259 1.00 96.31 101 LEU A O 1
ATOM 830 N N . ASN A 1 102 ? 7.569 -9.936 -15.430 1.00 95.75 102 ASN A N 1
ATOM 831 C CA . ASN A 1 102 ? 8.700 -10.814 -15.736 1.00 95.75 102 ASN A CA 1
ATOM 832 C C . ASN A 1 102 ? 9.734 -10.859 -14.599 1.00 95.75 102 ASN A C 1
ATOM 834 O O . ASN A 1 102 ? 10.574 -11.754 -14.577 1.00 95.75 102 ASN A O 1
ATOM 838 N N . LYS A 1 103 ? 9.706 -9.883 -13.679 1.00 93.88 103 LYS A N 1
ATOM 839 C CA . LYS A 1 103 ? 10.630 -9.784 -12.537 1.00 93.88 103 LYS A CA 1
ATOM 840 C C . LYS A 1 103 ? 10.008 -10.304 -11.245 1.00 93.88 103 LYS A C 1
ATOM 842 O O . LYS A 1 103 ? 10.677 -10.995 -10.489 1.00 93.88 103 LYS A O 1
ATOM 847 N N . ASP A 1 104 ? 8.737 -9.992 -11.007 1.00 95.12 104 ASP A N 1
ATOM 848 C CA . ASP A 1 104 ? 7.983 -10.439 -9.833 1.00 95.12 104 ASP A CA 1
ATOM 849 C C . ASP A 1 104 ? 6.736 -11.219 -10.271 1.00 95.12 104 ASP A C 1
ATOM 851 O O . ASP A 1 104 ? 5.613 -10.716 -10.323 1.00 95.12 104 ASP A O 1
ATOM 855 N N . ILE A 1 105 ? 6.946 -12.487 -10.619 1.00 96.12 105 ILE A N 1
ATOM 856 C CA . ILE A 1 105 ? 5.874 -13.391 -11.060 1.00 96.12 105 ILE A CA 1
ATOM 857 C C . ILE A 1 105 ? 4.956 -13.837 -9.913 1.00 96.12 105 ILE A C 1
ATOM 859 O O . ILE A 1 105 ? 3.873 -14.366 -10.169 1.00 96.12 105 ILE A O 1
ATOM 863 N N . PHE A 1 106 ? 5.384 -13.660 -8.660 1.00 94.44 106 PHE A N 1
ATOM 864 C CA . PHE A 1 106 ? 4.678 -14.172 -7.491 1.00 94.44 106 PHE A CA 1
ATOM 865 C C . PHE A 1 106 ? 3.699 -13.131 -6.963 1.00 94.44 106 PHE A C 1
ATOM 867 O O . PHE A 1 106 ? 2.496 -13.269 -7.185 1.00 94.44 106 PHE A O 1
ATOM 874 N N . VAL A 1 107 ? 4.196 -12.065 -6.330 1.00 95.38 107 VAL A N 1
ATOM 875 C CA . VAL A 1 107 ? 3.340 -11.076 -5.664 1.00 95.38 107 VAL A CA 1
ATOM 876 C C . VAL A 1 107 ? 2.661 -10.206 -6.712 1.00 95.38 107 VAL A C 1
ATOM 878 O O . VAL A 1 107 ? 1.434 -10.217 -6.837 1.00 95.38 107 VAL A O 1
ATOM 881 N N . SER A 1 108 ? 3.455 -9.521 -7.535 1.00 97.62 108 SER A N 1
ATOM 882 C CA . SER A 1 108 ? 2.940 -8.700 -8.633 1.00 97.62 108 SER A CA 1
ATOM 883 C C . SER A 1 108 ? 2.153 -9.535 -9.645 1.00 97.62 108 SER A C 1
ATOM 885 O O . SER A 1 108 ? 1.084 -9.109 -10.084 1.00 97.62 108 SER A O 1
ATOM 887 N N . GLY A 1 109 ? 2.612 -10.750 -9.960 1.00 97.69 109 GLY A N 1
ATOM 888 C CA . GLY A 1 109 ? 1.895 -11.679 -10.835 1.00 97.69 109 GLY A CA 1
ATOM 889 C C . GLY A 1 109 ? 0.522 -12.109 -10.306 1.00 97.69 109 GLY A C 1
ATOM 890 O O . GLY A 1 109 ? -0.453 -12.079 -11.063 1.00 97.69 109 GLY A O 1
ATOM 891 N N . ALA A 1 110 ? 0.394 -12.462 -9.023 1.00 97.62 110 ALA A N 1
ATOM 892 C CA . ALA A 1 110 ? -0.908 -12.807 -8.447 1.00 97.62 110 ALA A CA 1
ATOM 893 C C . ALA A 1 110 ? -1.822 -11.589 -8.314 1.00 97.62 110 ALA A C 1
ATOM 895 O O . ALA A 1 110 ? -2.995 -11.679 -8.653 1.00 97.62 110 ALA A O 1
ATOM 896 N N . ILE A 1 111 ? -1.306 -10.426 -7.905 1.00 98.19 111 ILE A N 1
ATOM 897 C CA . ILE A 1 111 ? -2.102 -9.191 -7.883 1.00 98.19 111 ILE A CA 1
ATOM 898 C C . ILE A 1 111 ? -2.620 -8.877 -9.291 1.00 98.19 111 ILE A C 1
ATOM 900 O O . ILE A 1 111 ? -3.793 -8.545 -9.476 1.00 98.19 111 ILE A O 1
ATOM 904 N N . TRP A 1 112 ? -1.777 -9.029 -10.311 1.00 98.12 112 TRP A N 1
ATOM 905 C CA . TRP A 1 112 ? -2.175 -8.771 -11.687 1.00 98.12 112 TRP A CA 1
ATOM 906 C C . TRP A 1 112 ? -3.246 -9.741 -12.189 1.00 98.12 112 TRP A C 1
ATOM 908 O O . TRP A 1 112 ? -4.214 -9.310 -12.820 1.00 98.12 112 TRP A O 1
ATOM 918 N N . ARG A 1 113 ? -3.105 -11.037 -11.901 1.00 97.38 113 ARG A N 1
ATOM 919 C CA . ARG A 1 113 ? -4.041 -12.079 -12.344 1.00 97.38 113 ARG A CA 1
ATOM 920 C C . ARG A 1 113 ? -5.317 -12.100 -11.501 1.00 97.38 113 ARG A C 1
ATOM 922 O O . ARG A 1 113 ? -6.407 -11.920 -12.035 1.00 97.38 113 ARG A O 1
ATOM 929 N N . ASP A 1 114 ? -5.161 -12.228 -10.192 1.00 97.56 114 ASP A N 1
ATOM 930 C CA . ASP A 1 114 ? -6.219 -12.550 -9.232 1.00 97.56 114 ASP A CA 1
ATOM 931 C C . ASP A 1 114 ? -6.733 -11.310 -8.481 1.00 97.56 114 ASP A C 1
ATOM 933 O O . ASP A 1 114 ? -7.777 -11.353 -7.840 1.00 97.56 114 ASP A O 1
ATOM 937 N N . GLY A 1 115 ? -6.028 -10.176 -8.569 1.00 97.62 115 GLY A N 1
ATOM 938 C CA . GLY A 1 115 ? -6.399 -8.932 -7.887 1.00 97.62 115 GLY A CA 1
ATOM 939 C C . GLY A 1 115 ? -5.915 -8.837 -6.438 1.00 97.62 115 GLY A C 1
ATOM 940 O O . GLY A 1 115 ? -6.129 -7.801 -5.811 1.00 97.62 115 GLY A O 1
ATOM 941 N N . ALA A 1 116 ? -5.272 -9.880 -5.910 1.00 97.75 116 ALA A N 1
ATOM 942 C CA . ALA A 1 116 ? -4.626 -9.891 -4.602 1.00 97.75 116 ALA A CA 1
ATOM 943 C C . ALA A 1 116 ? -3.553 -10.993 -4.533 1.00 97.75 116 ALA A C 1
ATOM 945 O O . ALA A 1 116 ? -3.707 -12.062 -5.121 1.00 97.75 116 ALA A O 1
ATOM 946 N N . TRP A 1 117 ? -2.495 -10.751 -3.767 1.00 96.75 117 TRP A N 1
ATOM 947 C CA . TRP A 1 117 ? -1.562 -11.764 -3.282 1.00 96.75 117 TRP A CA 1
ATOM 948 C C . TRP A 1 117 ? -2.088 -12.352 -1.967 1.00 96.75 117 TRP A C 1
ATOM 950 O O . TRP A 1 117 ? -2.576 -11.612 -1.116 1.00 96.75 117 TRP A O 1
ATOM 960 N N . GLU A 1 118 ? -2.013 -13.677 -1.804 1.00 94.12 118 GLU A N 1
ATOM 961 C CA . GLU A 1 118 ? -2.430 -14.381 -0.578 1.00 94.12 118 GLU A CA 1
ATOM 962 C C . GLU A 1 118 ? -3.811 -13.950 -0.049 1.00 94.12 118 GLU A C 1
ATOM 964 O O . GLU A 1 118 ? -3.987 -13.645 1.128 1.00 94.12 118 GLU A O 1
ATOM 969 N N . GLY A 1 119 ? -4.834 -13.954 -0.914 1.00 94.06 119 GLY A N 1
ATOM 970 C CA . GLY A 1 119 ? -6.193 -13.526 -0.546 1.00 94.06 119 GLY A CA 1
ATOM 971 C C . GLY A 1 119 ? -6.765 -14.210 0.709 1.00 94.06 119 GLY A C 1
ATOM 972 O O . GLY A 1 119 ? -7.540 -13.608 1.449 1.00 94.06 119 GLY A O 1
ATOM 973 N N . HIS A 1 120 ? -6.339 -15.445 0.991 1.00 93.31 120 HIS A N 1
ATOM 974 C CA . HIS A 1 120 ? -6.711 -16.201 2.190 1.00 93.31 120 HIS A CA 1
ATOM 975 C C . HIS A 1 120 ? -6.097 -15.658 3.497 1.00 93.31 120 HIS A C 1
ATOM 977 O O . HIS A 1 120 ? -6.640 -15.941 4.560 1.00 93.31 120 HIS A O 1
ATOM 983 N N . ILE A 1 121 ? -5.011 -14.877 3.431 1.00 93.94 121 ILE A N 1
ATOM 984 C CA . ILE A 1 121 ? -4.409 -14.137 4.558 1.00 93.94 121 ILE A CA 1
ATOM 985 C C . ILE A 1 121 ? -4.951 -12.704 4.593 1.00 93.94 121 ILE A C 1
ATOM 987 O O . ILE A 1 121 ? -5.319 -12.202 5.657 1.00 93.94 121 ILE A O 1
ATOM 991 N N . LEU A 1 122 ? -5.074 -12.071 3.420 1.00 95.38 122 LEU A N 1
ATOM 992 C CA . LEU A 1 122 ? -5.628 -10.725 3.289 1.00 95.38 122 LEU A CA 1
ATOM 993 C C . LEU A 1 122 ? -7.049 -10.646 3.858 1.00 95.38 122 LEU A C 1
ATOM 995 O O . LEU A 1 122 ? -7.352 -9.726 4.609 1.00 95.38 122 LEU A O 1
ATOM 999 N N . LYS A 1 123 ? -7.922 -11.615 3.559 1.00 96.00 123 LYS A N 1
ATOM 1000 C CA . LYS A 1 123 ? -9.309 -11.572 4.037 1.00 96.00 123 LYS A CA 1
ATOM 1001 C C . LYS A 1 123 ? -9.410 -11.557 5.576 1.00 96.00 123 LYS A C 1
ATOM 1003 O O . LYS A 1 123 ? -10.047 -10.636 6.079 1.00 96.00 123 LYS A O 1
ATOM 1008 N N . PRO A 1 124 ? -8.803 -12.488 6.341 1.00 94.12 124 PRO A N 1
ATOM 1009 C CA . PRO A 1 124 ? -8.801 -12.409 7.802 1.00 94.12 124 PRO A CA 1
ATOM 1010 C C . PRO A 1 124 ? -8.282 -11.076 8.346 1.00 94.12 124 PRO A C 1
ATOM 1012 O O . PRO A 1 124 ? -8.851 -10.553 9.299 1.00 94.12 124 PRO A O 1
ATOM 1015 N N . PHE A 1 125 ? -7.244 -10.496 7.735 1.00 95.50 125 PHE A N 1
ATOM 1016 C CA . PHE A 1 125 ? -6.761 -9.168 8.116 1.00 95.50 125 PHE A CA 1
ATOM 1017 C C . PHE A 1 125 ? -7.855 -8.097 7.992 1.00 95.50 125 PHE A C 1
ATOM 1019 O O . PHE A 1 125 ? -8.102 -7.356 8.944 1.00 95.50 125 PHE A O 1
ATOM 1026 N N . LEU A 1 126 ? -8.555 -8.054 6.857 1.00 96.12 126 LEU A N 1
ATOM 1027 C CA . LEU A 1 126 ? -9.651 -7.106 6.645 1.00 96.12 126 LEU A CA 1
ATOM 1028 C C . LEU A 1 126 ? -10.840 -7.396 7.571 1.00 96.12 126 LEU A C 1
ATOM 1030 O O . LEU A 1 126 ? -11.436 -6.460 8.094 1.00 96.12 126 LEU A O 1
ATOM 1034 N N . ASP A 1 127 ? -11.123 -8.669 7.872 1.00 95.00 127 ASP A N 1
ATOM 1035 C CA . ASP A 1 127 ? -12.147 -9.056 8.852 1.00 95.00 127 ASP A CA 1
ATOM 1036 C C . ASP A 1 127 ? -11.845 -8.470 10.251 1.00 95.00 127 ASP A C 1
ATOM 1038 O O . ASP A 1 127 ? -12.770 -8.103 10.983 1.00 95.00 127 ASP A O 1
ATOM 1042 N N . TYR A 1 128 ? -10.567 -8.375 10.646 1.00 93.50 128 TYR A N 1
ATOM 1043 C CA . TYR A 1 128 ? -10.164 -7.721 11.897 1.00 93.50 128 TYR A CA 1
ATOM 1044 C C . TYR A 1 128 ? -10.310 -6.200 11.828 1.00 93.50 128 TYR A C 1
ATOM 1046 O O . TYR A 1 128 ? -10.815 -5.608 12.783 1.00 93.50 128 TYR A O 1
ATOM 1054 N N . LEU A 1 129 ? -9.920 -5.567 10.719 1.00 94.44 129 LEU A N 1
ATOM 1055 C CA . LEU A 1 129 ? -10.057 -4.115 10.549 1.00 94.44 129 LEU A CA 1
ATOM 1056 C C . LEU A 1 129 ? -11.509 -3.649 10.438 1.00 94.44 129 LEU A C 1
ATOM 1058 O O . LEU A 1 129 ? -11.820 -2.516 10.807 1.00 94.44 129 LEU A O 1
ATOM 1062 N N . GLU A 1 130 ? -12.401 -4.496 9.932 1.00 95.25 130 GLU A N 1
ATOM 1063 C CA . GLU A 1 130 ? -13.832 -4.202 9.874 1.00 95.25 130 GLU A CA 1
ATOM 1064 C C . GLU A 1 130 ? -14.438 -4.141 11.279 1.00 95.25 130 GLU A C 1
ATOM 1066 O O . GLU A 1 130 ? -15.216 -3.247 11.600 1.00 95.25 130 GLU A O 1
ATOM 1071 N N . LYS A 1 131 ? -14.025 -5.059 12.159 1.00 94.56 131 LYS A N 1
ATOM 1072 C CA . LYS A 1 131 ? -14.509 -5.127 13.546 1.00 94.56 131 LYS A CA 1
ATOM 1073 C C . LYS A 1 131 ? -13.901 -4.063 14.458 1.00 94.56 131 LYS A C 1
ATOM 1075 O O . LYS A 1 131 ? -14.436 -3.830 15.538 1.00 94.56 131 LYS A O 1
ATOM 1080 N N . ASN A 1 132 ? -12.792 -3.450 14.051 1.00 91.25 132 ASN A N 1
ATOM 1081 C CA . ASN A 1 132 ? -12.021 -2.524 14.873 1.00 91.25 132 ASN A CA 1
ATOM 1082 C C . ASN A 1 132 ? -11.692 -1.249 14.083 1.00 91.25 132 ASN A C 1
ATOM 1084 O O . ASN A 1 132 ? -10.584 -1.064 13.578 1.00 91.25 132 ASN A O 1
ATOM 1088 N N . ALA A 1 133 ? -12.691 -0.378 13.940 1.00 91.19 133 ALA A N 1
ATOM 1089 C CA . ALA A 1 133 ? -12.600 0.802 13.082 1.00 91.19 133 ALA A CA 1
ATOM 1090 C C . ALA A 1 133 ? -11.604 1.876 13.566 1.00 91.19 133 ALA A C 1
ATOM 1092 O O . ALA A 1 133 ? -11.221 2.739 12.781 1.00 91.19 133 ALA A O 1
ATOM 1093 N N . ASP A 1 134 ? -11.194 1.831 14.835 1.00 89.69 134 ASP A N 1
ATOM 1094 C CA . ASP A 1 134 ? -10.296 2.782 15.499 1.00 89.69 134 ASP A CA 1
ATOM 1095 C C . ASP A 1 134 ? -8.824 2.334 15.528 1.00 89.69 134 ASP A C 1
ATOM 1097 O O . ASP A 1 134 ? -7.976 3.012 16.114 1.00 89.69 134 ASP A O 1
ATOM 1101 N N . TRP A 1 135 ? -8.500 1.191 14.920 1.00 90.12 135 TRP A N 1
ATOM 1102 C CA . TRP A 1 135 ? -7.139 0.666 14.916 1.00 90.12 135 TRP A CA 1
ATOM 1103 C C . TRP A 1 135 ? -6.217 1.421 13.958 1.00 90.12 135 TRP A C 1
ATOM 1105 O O . TRP A 1 135 ? -6.572 1.722 12.817 1.00 90.12 135 TRP A O 1
ATOM 1115 N N . LEU A 1 136 ? -4.987 1.642 14.427 1.00 91.81 136 LEU A N 1
ATOM 1116 C CA . LEU A 1 136 ? -3.855 2.060 13.605 1.00 91.81 136 LEU A CA 1
ATOM 1117 C C . LEU A 1 136 ? -3.189 0.817 13.009 1.00 91.81 136 LEU A C 1
ATOM 1119 O O . LEU A 1 136 ? -2.883 -0.134 13.738 1.00 91.81 136 LEU A O 1
ATOM 1123 N N . VAL A 1 137 ? -2.910 0.850 11.707 1.00 93.06 137 VAL A N 1
ATOM 1124 C CA . VAL A 1 137 ? -2.178 -0.220 11.023 1.00 93.06 137 VAL A CA 1
ATOM 1125 C C . VAL A 1 137 ? -0.703 0.143 10.904 1.00 93.06 137 VAL A C 1
ATOM 1127 O O . VAL A 1 137 ? -0.359 1.174 10.326 1.00 93.06 137 VAL A O 1
ATOM 1130 N N . LEU A 1 138 ? 0.163 -0.729 11.427 1.00 95.12 138 LEU A N 1
ATOM 1131 C CA . LEU A 1 138 ? 1.604 -0.696 11.181 1.00 95.12 138 LEU A CA 1
ATOM 1132 C C . LEU A 1 138 ? 1.985 -1.854 10.247 1.00 95.12 138 LEU A C 1
ATOM 1134 O O . LEU A 1 138 ? 1.940 -3.017 10.656 1.00 95.12 138 LEU A O 1
ATOM 1138 N N . ASP A 1 139 ? 2.357 -1.520 9.012 1.00 95.00 139 ASP A N 1
ATOM 1139 C CA . ASP A 1 139 ? 2.712 -2.459 7.940 1.00 95.00 139 ASP A CA 1
ATOM 1140 C C . ASP A 1 139 ? 4.228 -2.417 7.686 1.00 95.00 139 ASP A C 1
ATOM 1142 O O . ASP A 1 139 ? 4.750 -1.440 7.147 1.00 95.00 139 ASP A O 1
ATOM 1146 N N . VAL A 1 140 ? 4.962 -3.439 8.133 1.00 94.19 140 VAL A N 1
ATOM 1147 C CA . VAL A 1 140 ? 6.427 -3.505 8.001 1.00 94.19 140 VAL A CA 1
ATOM 1148 C C . VAL A 1 140 ? 6.799 -4.467 6.880 1.00 94.19 140 VAL A C 1
ATOM 1150 O O . VAL A 1 140 ? 6.474 -5.649 6.948 1.00 94.19 140 VAL A O 1
ATOM 1153 N N . GLY A 1 141 ? 7.536 -3.969 5.884 1.00 92.69 141 GLY A N 1
ATOM 1154 C CA . GLY A 1 141 ? 7.771 -4.693 4.633 1.00 92.69 141 GLY A CA 1
ATOM 1155 C C . GLY A 1 141 ? 6.593 -4.537 3.674 1.00 92.69 141 GLY A C 1
ATOM 1156 O O . GLY A 1 141 ? 6.107 -5.522 3.125 1.00 92.69 141 GLY A O 1
ATOM 1157 N N . ALA A 1 142 ? 6.123 -3.297 3.502 1.00 95.44 142 ALA A N 1
ATOM 1158 C CA . ALA A 1 142 ? 4.877 -2.992 2.801 1.00 95.44 142 ALA A CA 1
ATOM 1159 C C . ALA A 1 142 ? 4.864 -3.426 1.322 1.00 95.44 142 ALA A C 1
ATOM 1161 O O . ALA A 1 142 ? 3.790 -3.616 0.748 1.00 95.44 142 ALA A O 1
ATOM 1162 N N . GLN A 1 143 ? 6.032 -3.602 0.696 1.00 95.62 143 GLN A N 1
ATOM 1163 C CA . GLN A 1 143 ? 6.189 -4.025 -0.694 1.00 95.62 143 GLN A CA 1
ATOM 1164 C C . GLN A 1 143 ? 5.387 -3.101 -1.636 1.00 95.62 143 GLN A C 1
ATOM 1166 O O . GLN A 1 143 ? 5.596 -1.896 -1.616 1.00 95.62 143 GLN A O 1
ATOM 1171 N N . VAL A 1 144 ? 4.443 -3.584 -2.447 1.00 97.25 144 VAL A N 1
ATOM 1172 C CA . VAL A 1 144 ? 3.588 -2.723 -3.298 1.00 97.25 144 VAL A CA 1
ATOM 1173 C C . VAL A 1 144 ? 2.410 -2.098 -2.541 1.00 97.25 144 VAL A C 1
ATOM 1175 O O . VAL A 1 144 ? 1.551 -1.456 -3.144 1.00 97.25 144 VAL A O 1
ATOM 1178 N N . GLY A 1 145 ? 2.355 -2.286 -1.222 1.00 97.38 145 GLY A N 1
ATOM 1179 C CA . GLY A 1 145 ? 1.398 -1.662 -0.316 1.00 97.38 145 GLY A CA 1
ATOM 1180 C C . GLY A 1 145 ? 0.049 -2.354 -0.245 1.00 97.38 145 GLY A C 1
ATOM 1181 O O . GLY A 1 145 ? -0.924 -1.682 0.074 1.00 97.38 145 GLY A O 1
ATOM 1182 N 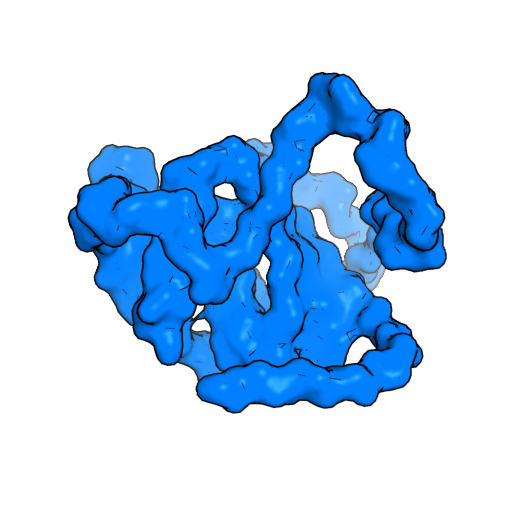N . GLN A 1 146 ? -0.061 -3.656 -0.542 1.00 97.88 146 GLN A N 1
ATOM 1183 C CA . GLN A 1 146 ? -1.363 -4.337 -0.548 1.00 97.88 146 GLN A CA 1
ATOM 1184 C C . GLN A 1 146 ? -2.125 -4.138 0.771 1.00 97.88 146 GLN A C 1
ATOM 1186 O O . GLN A 1 146 ? -3.240 -3.625 0.764 1.00 97.88 146 GLN A O 1
ATOM 1191 N N . TYR A 1 147 ? -1.527 -4.499 1.904 1.00 97.38 147 TYR A N 1
ATOM 1192 C CA . TYR A 1 147 ? -2.188 -4.389 3.206 1.00 97.38 147 TYR A CA 1
ATOM 1193 C C . TYR A 1 147 ? -2.437 -2.926 3.585 1.00 97.38 147 TYR A C 1
ATOM 1195 O O . TYR A 1 147 ? -3.562 -2.566 3.938 1.00 97.38 147 TYR A O 1
ATOM 1203 N N . SER A 1 148 ? -1.424 -2.074 3.411 1.00 97.69 148 SER A N 1
ATOM 1204 C CA . SER A 1 148 ? -1.517 -0.626 3.614 1.00 97.69 148 SER A CA 1
ATOM 1205 C C . SER A 1 148 ? -2.670 0.035 2.847 1.00 97.69 148 SER A C 1
ATOM 1207 O O . SER A 1 148 ? -3.468 0.765 3.430 1.00 97.69 148 SER A O 1
ATOM 1209 N N . LEU A 1 149 ? -2.799 -0.222 1.546 1.00 97.94 149 LEU A N 1
ATOM 1210 C CA . LEU A 1 149 ? -3.776 0.446 0.682 1.00 97.94 149 LEU A CA 1
ATOM 1211 C C . LEU A 1 149 ? -5.195 -0.084 0.894 1.00 97.94 149 LEU A C 1
ATOM 1213 O O . LEU A 1 149 ? -6.149 0.686 0.784 1.00 97.94 149 LEU A O 1
ATOM 1217 N N . PHE A 1 150 ? -5.358 -1.365 1.232 1.00 98.00 150 PHE A N 1
ATOM 1218 C CA . PHE A 1 150 ? -6.656 -1.887 1.660 1.00 98.00 150 PHE A CA 1
ATOM 1219 C C . PHE A 1 150 ? -7.086 -1.278 3.003 1.00 98.00 150 PHE A C 1
ATOM 1221 O O . PHE A 1 150 ? -8.213 -0.797 3.116 1.00 98.00 150 PHE A O 1
ATOM 1228 N N . ALA A 1 151 ? -6.190 -1.233 3.995 1.00 97.12 151 ALA A N 1
ATOM 1229 C CA . ALA A 1 151 ? -6.470 -0.627 5.295 1.00 97.12 151 ALA A CA 1
ATOM 1230 C C . ALA A 1 151 ? -6.836 0.860 5.170 1.00 97.12 151 ALA A C 1
ATOM 1232 O O . ALA A 1 151 ? -7.855 1.297 5.708 1.00 97.12 151 ALA A O 1
ATOM 1233 N N . ALA A 1 152 ? -6.063 1.620 4.391 1.00 96.44 152 ALA A N 1
ATOM 1234 C CA . ALA A 1 152 ? -6.353 3.021 4.110 1.00 96.44 152 ALA A CA 1
ATOM 1235 C C . ALA A 1 152 ? -7.721 3.188 3.429 1.00 96.44 152 ALA A C 1
ATOM 1237 O O . ALA A 1 152 ? -8.500 4.060 3.813 1.00 96.44 152 ALA A O 1
ATOM 1238 N N . LYS A 1 153 ? -8.072 2.315 2.471 1.00 96.94 153 LYS A N 1
ATOM 1239 C CA . LYS A 1 153 ? -9.376 2.362 1.787 1.00 96.94 153 LYS A CA 1
ATOM 1240 C C . LYS A 1 153 ? -10.552 2.020 2.704 1.00 96.94 153 LYS A C 1
ATOM 1242 O O . LYS A 1 153 ? -11.644 2.545 2.503 1.00 96.94 153 LYS A O 1
ATOM 1247 N N . MET A 1 154 ? -10.333 1.201 3.731 1.00 96.44 154 MET A N 1
ATOM 1248 C CA . MET A 1 154 ? -11.309 0.974 4.802 1.00 96.44 154 MET A CA 1
ATOM 1249 C C . MET A 1 154 ? -11.426 2.166 5.768 1.00 96.44 154 MET A C 1
ATOM 1251 O O . MET A 1 154 ? -12.280 2.146 6.650 1.00 96.44 154 MET A O 1
ATOM 1255 N N . GLY A 1 155 ? -10.611 3.214 5.604 1.00 95.50 155 GLY A N 1
ATOM 1256 C CA . GLY A 1 155 ? -10.622 4.417 6.433 1.00 95.50 155 GLY A CA 1
ATOM 1257 C C . GLY A 1 155 ? -9.782 4.287 7.700 1.00 95.50 155 GLY A C 1
ATOM 1258 O O . GLY A 1 155 ? -10.157 4.853 8.724 1.00 95.50 155 GLY A O 1
ATOM 1259 N N . ARG A 1 156 ? -8.704 3.494 7.668 1.00 94.38 156 ARG A N 1
ATOM 1260 C CA . ARG A 1 156 ? -7.757 3.367 8.788 1.00 94.38 156 ARG A CA 1
ATOM 1261 C C . ARG A 1 156 ? -6.559 4.283 8.586 1.00 94.38 156 ARG A C 1
ATOM 1263 O O . ARG A 1 156 ? -6.122 4.486 7.453 1.00 94.38 156 ARG A O 1
ATOM 1270 N N . ASP A 1 157 ? -6.005 4.780 9.687 1.00 93.25 157 ASP A N 1
ATOM 1271 C CA . ASP A 1 157 ? -4.678 5.389 9.667 1.00 93.25 157 ASP A CA 1
ATOM 1272 C C . ASP A 1 157 ? -3.631 4.286 9.457 1.00 93.25 157 ASP A C 1
ATOM 1274 O O . ASP A 1 157 ? -3.715 3.202 10.047 1.00 93.25 157 ASP A O 1
ATOM 1278 N N . VAL A 1 158 ? -2.644 4.557 8.603 1.00 94.75 158 VAL A N 1
ATOM 1279 C CA . VAL A 1 158 ? -1.628 3.578 8.205 1.00 94.75 158 VAL A CA 1
ATOM 1280 C C . VAL A 1 158 ? -0.241 4.194 8.309 1.00 94.75 158 VAL A C 1
ATOM 1282 O O . VAL A 1 158 ? 0.020 5.266 7.764 1.00 94.75 158 VAL A O 1
ATOM 1285 N N . VAL A 1 159 ? 0.666 3.477 8.966 1.00 95.12 159 VAL A N 1
ATOM 1286 C CA . VAL A 1 159 ? 2.109 3.710 8.899 1.00 95.12 159 VAL A CA 1
ATOM 1287 C C . VAL A 1 159 ? 2.728 2.497 8.219 1.00 95.12 159 VAL A C 1
ATOM 1289 O O . VAL A 1 159 ? 2.682 1.393 8.755 1.00 95.12 159 VAL A O 1
ATOM 1292 N N . CYS A 1 160 ? 3.308 2.698 7.040 1.00 94.94 160 CYS A N 1
ATOM 1293 C CA . CYS A 1 160 ? 4.000 1.647 6.306 1.00 94.94 160 CYS A CA 1
ATOM 1294 C C . CYS A 1 160 ? 5.517 1.879 6.326 1.00 94.94 160 CYS A C 1
ATOM 1296 O O . CYS A 1 160 ? 5.980 3.006 6.137 1.00 94.94 160 CYS A O 1
ATOM 1298 N N . VAL A 1 161 ? 6.294 0.819 6.545 1.00 94.81 161 VAL A N 1
ATOM 1299 C CA . VAL A 1 161 ? 7.762 0.843 6.557 1.00 94.81 161 VAL A CA 1
ATOM 1300 C C . VAL A 1 161 ? 8.269 -0.016 5.410 1.00 94.81 161 VAL A C 1
ATOM 1302 O O . VAL A 1 161 ? 7.953 -1.202 5.328 1.00 94.81 161 VAL A O 1
ATOM 1305 N N . GLU A 1 162 ? 9.075 0.577 4.536 1.00 94.75 162 GLU A N 1
ATOM 1306 C CA . GLU A 1 162 ? 9.547 -0.064 3.314 1.00 94.75 162 GLU A CA 1
ATOM 1307 C C . GLU A 1 162 ? 11.004 0.336 3.030 1.00 94.75 162 GLU A C 1
ATOM 1309 O O . GLU A 1 162 ? 11.293 1.531 2.933 1.00 94.75 162 GLU A O 1
ATOM 1314 N N . PRO A 1 163 ? 11.935 -0.628 2.910 1.00 93.44 163 PRO A N 1
ATOM 1315 C CA . PRO A 1 163 ? 13.338 -0.322 2.644 1.00 93.44 163 PRO A CA 1
ATOM 1316 C C . PRO A 1 163 ? 13.638 -0.002 1.171 1.00 93.44 163 PRO A C 1
ATOM 1318 O O . PRO A 1 163 ? 14.652 0.641 0.894 1.00 93.44 163 PRO A O 1
ATOM 1321 N N . PHE A 1 164 ? 12.806 -0.432 0.215 1.00 93.19 164 PHE A N 1
ATOM 1322 C CA . PHE A 1 164 ? 13.057 -0.206 -1.208 1.00 93.19 164 PHE A CA 1
ATOM 1323 C C . PHE A 1 164 ? 12.298 1.020 -1.722 1.00 93.19 164 PHE A C 1
ATOM 1325 O O . PHE A 1 164 ? 11.074 1.027 -1.816 1.00 93.19 164 PHE A O 1
ATOM 1332 N N . TYR A 1 165 ? 13.024 2.056 -2.147 1.00 93.12 165 TYR A N 1
ATOM 1333 C CA . TYR A 1 165 ? 12.405 3.289 -2.652 1.00 93.12 165 TYR A CA 1
ATOM 1334 C C . TYR A 1 165 ? 11.474 3.058 -3.855 1.00 93.12 165 TYR A C 1
ATOM 1336 O O . TYR A 1 165 ? 10.428 3.686 -3.974 1.00 93.12 165 TYR A O 1
ATOM 1344 N N . ASP A 1 166 ? 11.796 2.085 -4.709 1.00 94.19 166 ASP A N 1
ATOM 1345 C CA . ASP A 1 166 ? 10.963 1.698 -5.853 1.00 94.19 166 ASP A CA 1
ATOM 1346 C C . ASP A 1 166 ? 9.561 1.197 -5.430 1.00 94.19 166 ASP A C 1
ATOM 1348 O O . ASP A 1 166 ? 8.549 1.488 -6.077 1.00 94.19 166 ASP A O 1
ATOM 1352 N N . ASN A 1 167 ? 9.477 0.501 -4.293 1.00 96.38 167 ASN A N 1
ATOM 1353 C CA . ASN A 1 167 ? 8.211 0.114 -3.673 1.00 96.38 167 ASN A CA 1
ATOM 1354 C C . ASN A 1 167 ? 7.460 1.345 -3.148 1.00 96.38 167 ASN A C 1
ATOM 1356 O O . ASN A 1 167 ? 6.273 1.500 -3.422 1.00 96.38 167 ASN A O 1
ATOM 1360 N N . ILE A 1 168 ? 8.159 2.277 -2.492 1.00 95.62 168 ILE A N 1
ATOM 1361 C CA . ILE A 1 168 ? 7.570 3.537 -2.007 1.00 95.62 168 ILE A CA 1
ATOM 1362 C C . ILE A 1 168 ? 6.917 4.318 -3.157 1.00 95.62 168 ILE A C 1
ATOM 1364 O O . ILE A 1 168 ? 5.791 4.793 -3.006 1.00 95.62 168 ILE A O 1
ATOM 1368 N N . LEU A 1 169 ? 7.557 4.394 -4.331 1.00 96.25 169 LEU A N 1
ATOM 1369 C CA . LEU A 1 169 ? 6.982 5.054 -5.511 1.00 96.25 169 LEU A CA 1
ATOM 1370 C C . LEU A 1 169 ? 5.704 4.367 -6.021 1.00 96.25 169 LEU A C 1
ATOM 1372 O O . LEU A 1 169 ? 4.773 5.054 -6.445 1.00 96.25 169 LEU A O 1
ATOM 1376 N N . ARG A 1 170 ? 5.619 3.031 -5.948 1.00 97.38 170 ARG A N 1
ATOM 1377 C CA . ARG A 1 170 ? 4.395 2.274 -6.280 1.00 97.38 170 ARG A CA 1
ATOM 1378 C C . ARG A 1 170 ? 3.269 2.571 -5.305 1.00 97.38 170 ARG A C 1
ATOM 1380 O O . ARG A 1 170 ? 2.160 2.857 -5.754 1.00 97.38 170 ARG A O 1
ATOM 1387 N N . ILE A 1 171 ? 3.557 2.538 -4.004 1.00 97.44 171 ILE A N 1
ATOM 1388 C CA . ILE A 1 171 ? 2.573 2.837 -2.957 1.00 97.44 171 ILE A CA 1
ATOM 1389 C C . ILE A 1 171 ? 2.073 4.277 -3.120 1.00 97.44 171 ILE A C 1
ATOM 1391 O O . ILE A 1 171 ? 0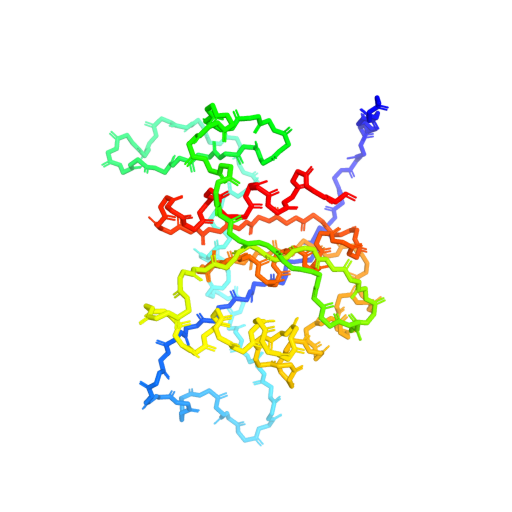.867 4.502 -3.168 1.00 97.44 171 ILE A O 1
ATOM 1395 N N . HIS A 1 172 ? 2.990 5.235 -3.289 1.00 96.06 172 HIS A N 1
ATOM 1396 C CA . HIS A 1 172 ? 2.665 6.639 -3.530 1.00 96.06 172 HIS A CA 1
ATOM 1397 C C . HIS A 1 172 ? 1.786 6.811 -4.772 1.00 96.06 172 HIS A C 1
ATOM 1399 O O . HIS A 1 172 ? 0.730 7.433 -4.705 1.00 96.06 172 HIS A O 1
ATOM 1405 N N . LYS A 1 173 ? 2.168 6.229 -5.914 1.00 96.62 173 LYS A N 1
ATOM 1406 C CA . LYS A 1 173 ? 1.350 6.322 -7.128 1.00 96.62 173 LYS A CA 1
ATOM 1407 C C . LYS A 1 173 ? -0.045 5.742 -6.910 1.00 96.62 173 LYS A C 1
ATOM 1409 O O . LYS A 1 173 ? -1.023 6.364 -7.310 1.00 96.62 173 LYS A O 1
ATOM 1414 N N . ALA A 1 174 ? -0.136 4.569 -6.289 1.00 97.12 174 ALA A N 1
ATOM 1415 C CA . ALA A 1 174 ? -1.406 3.918 -6.013 1.00 97.12 174 ALA A CA 1
ATOM 1416 C C . ALA A 1 174 ? -2.306 4.783 -5.120 1.00 97.12 174 ALA A C 1
ATOM 1418 O O . ALA A 1 174 ? -3.475 4.960 -5.448 1.00 97.12 174 ALA A O 1
ATOM 1419 N N . SER A 1 175 ? -1.759 5.387 -4.058 1.00 94.88 175 SER A N 1
ATOM 1420 C CA . SER A 1 175 ? -2.530 6.261 -3.166 1.00 94.88 175 SER A CA 1
ATOM 1421 C C . SER A 1 175 ? -3.042 7.526 -3.855 1.00 94.88 175 SER A C 1
ATOM 1423 O O . SER A 1 175 ? -4.088 8.039 -3.481 1.00 94.88 175 SER A O 1
ATOM 1425 N N . GLN A 1 176 ? -2.334 8.024 -4.872 1.00 92.94 176 GLN A N 1
ATOM 1426 C CA . GLN A 1 176 ? -2.753 9.192 -5.660 1.00 92.94 176 GLN A CA 1
ATOM 1427 C C . GLN A 1 176 ? -3.864 8.873 -6.683 1.00 92.94 176 GLN A C 1
ATOM 1429 O O . GLN A 1 176 ? -4.414 9.789 -7.291 1.00 92.94 176 GLN A O 1
ATOM 1434 N N . LEU A 1 177 ? -4.184 7.592 -6.904 1.00 93.44 177 LEU A N 1
ATOM 1435 C CA . LEU A 1 177 ? -5.225 7.125 -7.833 1.00 93.44 177 LEU A CA 1
ATOM 1436 C C . LEU A 1 177 ? -6.534 6.710 -7.126 1.00 93.44 177 LEU A C 1
ATOM 1438 O O . LEU A 1 177 ? -7.444 6.190 -7.784 1.00 93.44 177 LEU A O 1
ATOM 1442 N N . GLU A 1 178 ? -6.620 6.892 -5.806 1.00 87.81 178 GLU A N 1
ATOM 1443 C CA . GLU A 1 178 ? -7.803 6.581 -4.986 1.00 87.81 178 GLU A CA 1
ATOM 1444 C C . GLU A 1 178 ? -8.778 7.741 -4.812 1.00 87.81 178 GLU A C 1
ATOM 1446 O O . GLU A 1 178 ? -9.987 7.413 -4.701 1.00 87.81 178 GLU A O 1
#

InterPro domains:
  IPR029063 S-adenosyl-L-methionine-dependent methyltransferase superfamily [G3DSA:3.40.50.150] (125-177)
  IPR029063 S-adenosyl-L-methionine-dependent methyltransferase superfamily [SSF53335] (84-173)

Secondary structure (DSSP, 8-state):
-----------PPEEEEE----TT-TTSS--TT------HHHHHHHS-STTS---TTS-TTS------TTS-SS-GGGTTT--EEEPP-BSB--EEE---TTT-TTHHHHHHHHSSSSHHHHHHHHHHHHH-TTPEEEEES-TTTHHHHHHHHTT--EEEE-S-HHHHHHHHHHHTT-

Foldseek 3Di:
DDDDPPDDDDPADEDEDDPPPDPPPPPPQDDPPPDRDPDPVNVVVVPPDPPDPPPPPPPVPDDDDDDDLVDDPDPCVVCVPFDWDWAPPLVDIFIFGADDCVVCVQQRVCCVVVRGHPVVVLNVLVVVCVVPVRHEYEAEQCQSNRNNRSSVRSVHHYDYHHPDVVSVSNVSVRVVVD

pLDDT: mean 74.78, std 27.24, range [21.56, 98.44]

Organism: NCBI:txid104777

Sequence (178 aa):
MFNLKKSTFLKYSILVIFIFLLSENYSYFKNSDNKLEISYSQLKHLIINFNRPTTLNALSNNQINIFNLSSALEPKSSYEDIKCKKSAEIYVKTTLCVHDLNKDIFVSGAIWRDGAWEGHILKPFLDYLEKNADWLVLDVGAQVGQYSLFAAKMGRDVVCVEPFYDNILRIHKASQLE